Protein AF-A0AAV4HTJ5-F1 (afdb_monomer_lite)

Structure (mmCIF, N/CA/C/O backbone):
data_AF-A0AAV4HTJ5-F1
#
_entry.id   AF-A0AAV4HTJ5-F1
#
loop_
_atom_site.group_PDB
_atom_site.id
_atom_site.type_symbol
_atom_site.label_atom_id
_atom_site.label_alt_id
_atom_site.label_comp_id
_atom_site.label_asym_id
_atom_site.label_entity_id
_atom_site.label_seq_id
_atom_site.pdbx_PDB_ins_code
_atom_site.Cartn_x
_atom_site.Cartn_y
_atom_site.Cartn_z
_atom_site.occupancy
_atom_site.B_iso_or_equiv
_atom_site.auth_seq_id
_atom_site.auth_comp_id
_atom_site.auth_asym_id
_atom_site.auth_atom_id
_atom_site.pdbx_PDB_model_num
ATOM 1 N N . MET A 1 1 ? -18.837 -0.764 0.340 1.00 52.59 1 MET A N 1
ATOM 2 C CA . MET A 1 1 ? -19.071 -0.872 1.799 1.00 52.59 1 MET A CA 1
ATOM 3 C C . MET A 1 1 ? -20.358 -1.660 1.993 1.00 52.59 1 MET A C 1
ATOM 5 O O . MET A 1 1 ? -21.307 -1.367 1.280 1.00 52.59 1 MET A O 1
ATOM 9 N N . ARG A 1 2 ? -20.395 -2.693 2.847 1.00 49.50 2 ARG A N 1
ATOM 10 C CA . ARG A 1 2 ? -21.629 -3.470 3.071 1.00 49.50 2 ARG A CA 1
ATOM 11 C C . ARG A 1 2 ? -22.556 -2.646 3.967 1.00 49.50 2 ARG A C 1
ATOM 13 O O . ARG A 1 2 ? -22.269 -2.495 5.151 1.00 49.50 2 ARG A O 1
ATOM 20 N N . THR A 1 3 ? -23.621 -2.084 3.409 1.00 51.03 3 THR A N 1
ATOM 21 C CA . THR A 1 3 ? -24.710 -1.465 4.172 1.00 51.03 3 THR A CA 1
ATOM 22 C C . THR A 1 3 ? -25.507 -2.576 4.845 1.00 51.03 3 THR A C 1
ATOM 24 O O . THR A 1 3 ? -26.354 -3.210 4.225 1.00 51.03 3 THR A O 1
ATOM 27 N N . VAL A 1 4 ? -25.176 -2.881 6.100 1.00 57.97 4 VAL A N 1
ATOM 28 C CA . VAL A 1 4 ? -25.973 -3.788 6.934 1.00 57.97 4 VAL A CA 1
ATOM 29 C C . VAL A 1 4 ? -26.991 -2.925 7.673 1.00 57.97 4 VAL A C 1
ATOM 31 O O . VAL A 1 4 ? -26.609 -1.941 8.302 1.00 57.97 4 VAL A O 1
ATOM 34 N N . GLY A 1 5 ? -28.275 -3.253 7.526 1.00 52.81 5 GLY A N 1
ATOM 35 C CA . GLY A 1 5 ? -29.404 -2.425 7.947 1.00 52.81 5 GLY A CA 1
ATOM 36 C C . GLY A 1 5 ? -29.292 -1.869 9.373 1.00 52.81 5 GLY A C 1
ATOM 37 O O . GLY A 1 5 ? -29.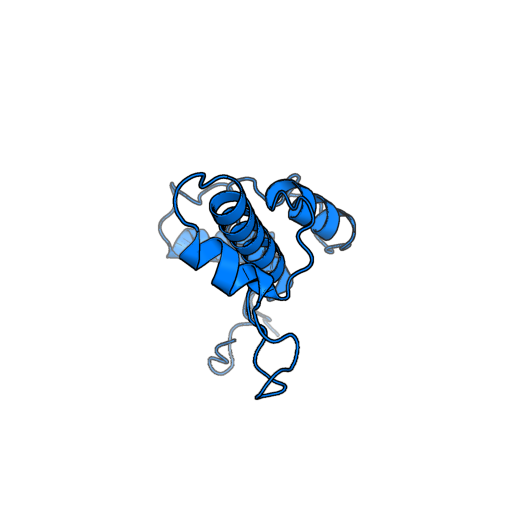260 -2.607 10.353 1.00 52.81 5 GLY A O 1
ATOM 38 N N . GLY A 1 6 ? -29.259 -0.542 9.474 1.00 56.69 6 GLY A N 1
ATOM 39 C CA . GLY A 1 6 ? -29.948 0.194 10.536 1.00 56.69 6 GLY A CA 1
ATOM 40 C C . GLY A 1 6 ? -29.179 0.592 11.798 1.00 56.69 6 GLY A C 1
ATOM 41 O O . GLY A 1 6 ? -29.343 1.726 12.225 1.00 56.69 6 GLY A O 1
ATOM 42 N N . CYS A 1 7 ? -28.347 -0.255 12.416 1.00 57.19 7 CYS A N 1
ATOM 43 C CA . CYS A 1 7 ? -27.932 0.017 13.816 1.00 57.19 7 CYS A CA 1
ATOM 44 C C . CYS A 1 7 ? -26.462 0.393 14.061 1.00 57.19 7 CYS A C 1
ATOM 46 O O . CYS A 1 7 ? -26.107 0.744 15.187 1.00 57.19 7 CYS A O 1
ATOM 48 N N . LEU A 1 8 ? -25.573 0.295 13.070 1.00 61.31 8 LEU A N 1
ATOM 49 C CA . LEU A 1 8 ? -24.139 0.527 13.279 1.00 61.31 8 LEU A CA 1
ATOM 50 C C . LEU A 1 8 ? -23.539 1.345 12.137 1.00 61.31 8 LEU A C 1
ATOM 52 O O . LEU A 1 8 ? -23.465 0.865 11.008 1.00 61.31 8 LEU A O 1
ATOM 56 N N . LYS A 1 9 ? -23.012 2.538 12.450 1.00 66.19 9 LYS A N 1
ATOM 57 C CA . LYS A 1 9 ? -22.080 3.229 11.552 1.00 66.19 9 LYS A CA 1
ATOM 58 C C . LYS A 1 9 ? -20.843 2.341 11.391 1.00 66.19 9 LYS A C 1
ATOM 60 O O . LYS A 1 9 ? -20.237 1.907 12.376 1.00 66.19 9 LYS A O 1
ATOM 65 N N . SER A 1 10 ? -20.521 1.986 10.154 1.00 71.94 10 SER A N 1
ATOM 66 C CA . SER A 1 10 ? -19.281 1.286 9.828 1.00 71.94 10 SER A CA 1
ATOM 67 C C . SER A 1 10 ? -18.091 2.226 9.990 1.00 71.94 10 SER A C 1
ATOM 69 O O . SER A 1 10 ? -18.233 3.439 9.844 1.00 71.94 10 SER A O 1
ATOM 71 N N . THR A 1 11 ? -16.909 1.663 10.232 1.00 73.06 11 THR A N 1
ATOM 72 C CA . THR A 1 11 ? -15.652 2.413 10.188 1.00 73.06 11 THR A CA 1
ATOM 73 C C . THR A 1 11 ? -15.518 3.100 8.825 1.00 73.06 11 THR A C 1
ATOM 75 O O . THR A 1 11 ? -15.683 2.425 7.802 1.00 73.06 11 THR A O 1
ATOM 78 N N . PRO A 1 12 ? -15.251 4.416 8.770 1.00 78.62 12 PRO A N 1
ATOM 79 C CA . PRO A 1 12 ? -15.050 5.098 7.503 1.00 78.62 12 PRO A CA 1
ATOM 80 C C . PRO A 1 12 ? -13.877 4.510 6.735 1.00 78.62 12 PRO A C 1
ATOM 82 O O . PRO A 1 12 ? -12.895 4.049 7.317 1.00 78.62 12 PRO A O 1
ATOM 85 N N . ILE A 1 13 ? -13.958 4.601 5.409 1.00 79.88 13 ILE A N 1
ATOM 86 C CA . ILE A 1 13 ? -12.931 4.077 4.503 1.00 79.88 13 ILE A CA 1
ATOM 87 C C . ILE A 1 13 ? -11.557 4.691 4.800 1.00 79.88 13 ILE A C 1
ATOM 89 O O . ILE A 1 13 ? -10.550 4.001 4.701 1.00 79.88 13 ILE A O 1
ATOM 93 N N . GLN A 1 14 ? -11.525 5.955 5.227 1.00 80.94 14 GLN A N 1
ATOM 94 C CA . GLN A 1 14 ? -10.303 6.683 5.576 1.00 80.94 14 GLN A CA 1
ATOM 95 C C . GLN A 1 14 ? -9.530 6.049 6.746 1.00 80.94 14 GLN A C 1
ATOM 97 O O . GLN A 1 14 ? -8.306 6.088 6.750 1.00 80.94 14 GLN A O 1
ATOM 102 N N . TRP A 1 15 ? -10.226 5.420 7.699 1.00 82.19 15 TRP A N 1
ATOM 103 C CA . TRP A 1 15 ? -9.611 4.781 8.868 1.00 82.19 15 TRP A CA 1
ATOM 104 C C . TRP A 1 15 ? -9.155 3.345 8.611 1.00 82.19 15 TRP A C 1
ATOM 106 O O . TRP A 1 15 ? -8.349 2.822 9.376 1.00 82.19 15 TRP A O 1
ATOM 116 N N . LEU A 1 16 ? -9.660 2.690 7.558 1.00 84.94 16 LEU A N 1
ATOM 117 C CA . LEU A 1 16 ? -9.336 1.288 7.284 1.00 84.94 16 LEU A CA 1
ATOM 118 C C . LEU A 1 16 ? -7.825 1.052 7.159 1.00 84.94 16 LEU A C 1
ATOM 120 O O . LEU A 1 16 ? -7.345 0.197 7.899 1.00 84.94 16 LEU A O 1
ATOM 124 N N . PRO A 1 17 ? -7.068 1.803 6.329 1.00 88.44 17 PRO A N 1
ATOM 125 C CA . PRO A 1 17 ? -5.628 1.595 6.170 1.00 88.44 17 PRO A CA 1
ATOM 126 C C . PRO A 1 17 ? -4.883 1.624 7.510 1.00 88.44 17 PRO A C 1
ATOM 128 O O . PRO A 1 17 ? -4.127 0.706 7.812 1.00 88.44 17 PRO A O 1
ATOM 131 N N . ILE A 1 18 ? -5.214 2.601 8.360 1.00 86.56 18 ILE A N 1
ATOM 132 C CA . ILE A 1 18 ? -4.614 2.813 9.683 1.00 86.56 18 ILE A CA 1
ATOM 133 C C . ILE A 1 18 ? -4.933 1.649 10.625 1.00 86.56 18 ILE A C 1
ATOM 135 O O . ILE A 1 18 ? -4.041 1.084 11.248 1.00 86.56 18 ILE A O 1
ATOM 139 N N . VAL A 1 19 ? -6.206 1.247 10.702 1.00 84.94 19 VAL A N 1
ATOM 140 C CA . VAL A 1 19 ? -6.648 0.173 11.606 1.00 84.94 19 VAL A CA 1
ATOM 141 C C . VAL A 1 19 ? -6.062 -1.186 11.220 1.00 84.94 19 VAL A C 1
ATOM 143 O O . VAL A 1 19 ? -5.820 -2.037 12.075 1.00 84.94 19 VAL A O 1
ATOM 146 N N . SER A 1 20 ? -5.853 -1.402 9.924 1.00 85.81 20 SER A N 1
ATOM 147 C CA . SER A 1 20 ? -5.221 -2.615 9.403 1.00 85.81 20 SER A CA 1
ATOM 148 C C . SER A 1 20 ? -3.700 -2.522 9.267 1.00 85.81 20 SER A C 1
ATOM 150 O O . SER A 1 20 ? -3.103 -3.490 8.804 1.00 85.81 20 SER A O 1
ATOM 152 N N . SER A 1 21 ? -3.088 -1.394 9.643 1.00 88.12 21 SER A N 1
ATOM 153 C CA . SER A 1 21 ? -1.645 -1.140 9.522 1.00 88.12 21 SER A CA 1
ATOM 154 C C . SER A 1 21 ? -1.096 -1.416 8.111 1.00 88.12 21 SER A C 1
ATOM 156 O O . SER A 1 21 ? 0.017 -1.910 7.948 1.00 88.12 21 SER A O 1
ATOM 158 N N . ILE A 1 22 ? -1.886 -1.120 7.073 1.00 88.94 22 ILE A N 1
ATOM 159 C CA . ILE A 1 22 ? -1.506 -1.294 5.664 1.00 88.94 22 ILE A CA 1
ATOM 160 C C . ILE A 1 22 ? -1.764 -0.014 4.879 1.00 88.94 22 ILE A C 1
ATOM 162 O O . ILE A 1 22 ? -2.727 0.703 5.139 1.00 88.94 22 ILE A O 1
ATOM 166 N N . ALA A 1 23 ? -0.944 0.242 3.862 1.00 90.56 23 ALA A N 1
ATOM 167 C CA . ALA A 1 23 ? -1.160 1.364 2.960 1.00 90.56 23 ALA A CA 1
ATOM 168 C C . ALA A 1 23 ? -2.471 1.211 2.145 1.00 90.56 23 ALA A C 1
ATOM 170 O O . ALA A 1 23 ? -2.913 0.086 1.864 1.00 90.56 23 ALA A O 1
ATOM 171 N N . PRO A 1 24 ? -3.101 2.326 1.729 1.00 90.56 24 PRO A N 1
ATOM 172 C CA . PRO A 1 24 ? -4.254 2.334 0.844 1.00 90.56 24 PRO A CA 1
ATOM 173 C C . PRO A 1 24 ? -4.050 1.549 -0.463 1.00 90.56 24 PRO A C 1
ATOM 175 O O . PRO A 1 24 ? -2.928 1.418 -0.958 1.00 90.56 24 PRO A O 1
ATOM 178 N N . PRO A 1 25 ? -5.143 1.080 -1.096 1.00 89.56 25 PRO A N 1
ATOM 179 C CA . PRO A 1 25 ? -5.054 0.255 -2.298 1.00 89.56 25 PRO A CA 1
ATOM 180 C C . PRO A 1 25 ? -4.385 0.914 -3.506 1.00 89.56 25 PRO A C 1
ATOM 182 O O . PRO A 1 25 ? -3.910 0.194 -4.378 1.00 89.56 25 PRO A O 1
ATOM 185 N N . HIS A 1 26 ? -4.417 2.242 -3.653 1.00 87.69 26 HIS A N 1
ATOM 186 C CA . HIS A 1 26 ? -3.756 2.906 -4.784 1.00 87.69 26 HIS A CA 1
ATOM 187 C C . HIS A 1 26 ? -2.237 2.950 -4.599 1.00 87.69 26 HIS A C 1
ATOM 189 O O . HIS A 1 26 ? -1.539 2.595 -5.539 1.00 87.69 26 HIS A O 1
ATOM 195 N N . ILE A 1 27 ? -1.755 3.244 -3.387 1.00 90.50 27 ILE A N 1
ATOM 196 C CA . ILE A 1 27 ? -0.325 3.225 -3.035 1.00 90.50 27 ILE A CA 1
ATOM 197 C C . ILE A 1 27 ? 0.251 1.820 -3.226 1.00 90.50 27 ILE A C 1
ATOM 199 O O . ILE A 1 27 ? 1.204 1.621 -3.970 1.00 90.50 27 ILE A O 1
ATOM 203 N N . ARG A 1 28 ? -0.405 0.804 -2.647 1.00 90.56 28 ARG A N 1
ATOM 204 C CA . ARG A 1 28 ? 0.034 -0.598 -2.768 1.00 90.56 28 ARG A CA 1
ATOM 205 C C . ARG A 1 28 ? 0.071 -1.100 -4.209 1.00 90.56 28 ARG A C 1
ATOM 207 O O . ARG A 1 28 ? 0.903 -1.931 -4.551 1.00 90.56 28 ARG A O 1
ATOM 214 N N . ARG A 1 29 ? -0.874 -0.653 -5.043 1.00 89.25 29 ARG A N 1
ATOM 215 C CA . ARG A 1 29 ? -0.896 -1.013 -6.467 1.00 89.25 29 ARG A CA 1
ATOM 216 C C . ARG A 1 29 ? 0.211 -0.307 -7.243 1.00 89.25 29 ARG A C 1
ATOM 218 O O . ARG A 1 29 ? 0.737 -0.921 -8.165 1.00 89.25 29 ARG A O 1
ATOM 225 N N . GLY A 1 30 ? 0.550 0.930 -6.879 1.00 89.25 30 GLY A N 1
ATOM 226 C CA . GLY A 1 30 ? 1.700 1.648 -7.429 1.00 89.25 30 GLY A CA 1
ATOM 227 C C . GLY A 1 30 ? 3.001 0.901 -7.149 1.00 89.25 30 GLY A C 1
ATOM 228 O O . GLY A 1 30 ? 3.673 0.498 -8.091 1.00 89.25 30 GLY A O 1
ATOM 229 N N . ASP A 1 31 ? 3.255 0.604 -5.875 1.00 90.38 31 ASP A N 1
ATOM 230 C CA . ASP A 1 31 ? 4.439 -0.121 -5.394 1.00 90.38 31 ASP A CA 1
ATOM 231 C C . ASP A 1 31 ? 4.619 -1.487 -6.069 1.00 90.38 31 ASP A C 1
ATOM 233 O O . ASP A 1 31 ? 5.622 -1.742 -6.730 1.00 90.38 31 ASP A O 1
ATOM 237 N N . ALA A 1 32 ? 3.577 -2.324 -6.063 1.00 89.75 32 ALA A N 1
ATOM 238 C CA . ALA A 1 32 ? 3.624 -3.615 -6.750 1.00 89.75 32 ALA A CA 1
ATOM 239 C C . ALA A 1 32 ? 3.850 -3.483 -8.270 1.00 89.75 32 ALA A C 1
ATOM 241 O O . ALA A 1 32 ? 4.498 -4.333 -8.878 1.0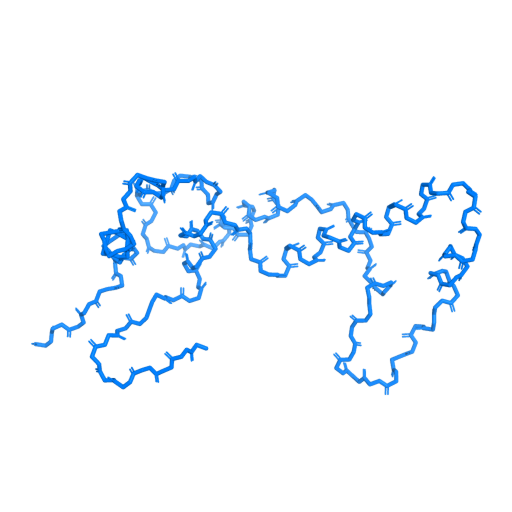0 89.75 32 ALA A O 1
ATOM 242 N N . THR A 1 33 ? 3.315 -2.432 -8.903 1.00 88.75 33 THR A N 1
ATOM 243 C CA . THR A 1 33 ? 3.555 -2.178 -10.333 1.00 88.75 33 THR A CA 1
ATOM 244 C C . THR A 1 33 ? 5.011 -1.793 -10.575 1.00 88.75 33 THR A C 1
ATOM 246 O O . THR A 1 33 ? 5.622 -2.309 -11.508 1.00 88.75 33 THR A O 1
ATOM 249 N N . HIS A 1 34 ? 5.580 -0.945 -9.718 1.00 88.12 34 HIS A N 1
ATOM 250 C CA . HIS A 1 34 ? 6.987 -0.562 -9.775 1.00 88.12 34 HIS A CA 1
ATOM 251 C C . HIS A 1 34 ? 7.913 -1.769 -9.605 1.00 88.12 34 HIS A C 1
ATOM 253 O O . HIS A 1 34 ? 8.807 -1.953 -10.428 1.00 88.12 34 HIS A O 1
ATOM 259 N N . GLU A 1 35 ? 7.669 -2.635 -8.617 1.00 88.50 35 GLU A N 1
ATOM 260 C CA . GLU A 1 35 ? 8.456 -3.861 -8.423 1.00 88.50 35 GLU A CA 1
ATOM 261 C C . GLU A 1 35 ? 8.425 -4.779 -9.653 1.00 88.50 35 GLU A C 1
ATOM 263 O O . GLU A 1 35 ? 9.448 -5.358 -10.023 1.00 88.50 35 GLU A O 1
ATOM 268 N N . ILE A 1 36 ? 7.261 -4.911 -10.300 1.00 87.56 36 ILE A N 1
ATOM 269 C CA . ILE A 1 36 ? 7.112 -5.706 -11.524 1.00 87.56 36 ILE A CA 1
ATOM 270 C C . ILE A 1 36 ? 7.902 -5.076 -12.675 1.00 87.56 36 ILE A C 1
ATOM 272 O O . ILE A 1 36 ? 8.664 -5.785 -13.329 1.00 87.56 36 ILE A O 1
ATOM 276 N N . CYS A 1 37 ? 7.749 -3.770 -12.918 1.00 85.81 37 CYS A N 1
ATOM 277 C CA . CYS A 1 37 ? 8.474 -3.065 -13.981 1.00 85.81 37 CYS A CA 1
ATOM 278 C C . CYS A 1 37 ? 9.989 -3.151 -13.772 1.00 85.81 37 CYS A C 1
ATOM 280 O O . CYS A 1 37 ? 10.706 -3.562 -14.681 1.00 85.81 37 CYS A O 1
ATOM 282 N N . LYS A 1 38 ? 10.461 -2.877 -12.552 1.00 86.44 38 LYS A N 1
ATOM 283 C CA . LYS A 1 38 ? 11.876 -2.983 -12.186 1.00 86.44 38 LYS A CA 1
ATOM 284 C C . LYS A 1 38 ? 12.412 -4.396 -12.412 1.00 86.44 38 LYS A C 1
ATOM 286 O O . LYS A 1 38 ? 13.457 -4.575 -13.023 1.00 86.44 38 LYS A O 1
ATOM 291 N N . ARG A 1 39 ? 11.664 -5.422 -11.995 1.00 87.56 39 ARG A N 1
ATOM 292 C CA . ARG A 1 39 ? 12.049 -6.822 -12.221 1.00 87.56 39 ARG A CA 1
ATOM 293 C C . ARG A 1 39 ? 12.156 -7.157 -13.710 1.00 87.56 39 ARG A C 1
ATOM 295 O O . ARG A 1 39 ? 13.048 -7.909 -14.086 1.00 87.56 39 ARG A O 1
ATOM 302 N N . ILE A 1 40 ? 11.263 -6.626 -14.548 1.00 85.69 40 ILE A N 1
ATOM 303 C CA . ILE A 1 40 ? 11.333 -6.805 -16.005 1.00 85.69 40 ILE A CA 1
ATOM 304 C C . ILE A 1 40 ? 12.585 -6.122 -16.569 1.00 85.69 40 ILE A C 1
ATOM 306 O O . ILE A 1 40 ? 13.256 -6.713 -17.410 1.00 85.69 40 ILE A O 1
ATOM 310 N N . GLU A 1 41 ? 12.924 -4.919 -16.104 1.00 82.31 41 GLU A N 1
ATOM 311 C CA . GLU A 1 41 ? 14.126 -4.180 -16.521 1.00 82.31 41 GLU A CA 1
ATOM 312 C C . GLU A 1 41 ? 15.424 -4.900 -16.113 1.00 82.31 41 GLU A C 1
ATOM 314 O O . GLU A 1 41 ? 16.323 -5.067 -16.947 1.00 82.31 41 GLU A O 1
ATOM 319 N N . ASP A 1 42 ? 15.481 -5.415 -14.883 1.00 85.31 42 ASP A N 1
ATOM 320 C CA . ASP A 1 42 ? 16.643 -6.108 -14.310 1.00 85.31 42 ASP A CA 1
ATOM 321 C C . ASP A 1 42 ? 16.897 -7.496 -14.939 1.00 85.31 42 ASP A C 1
ATOM 323 O O . ASP A 1 42 ? 18.013 -8.014 -14.893 1.00 85.31 42 ASP A O 1
ATOM 327 N N . MET A 1 43 ? 15.888 -8.127 -15.554 1.00 84.25 43 MET A N 1
ATOM 328 C CA . MET A 1 43 ? 16.039 -9.444 -16.188 1.00 84.25 43 MET A CA 1
ATOM 329 C C . MET A 1 43 ? 16.907 -9.368 -17.455 1.00 84.25 43 MET A C 1
ATOM 331 O O . MET A 1 43 ? 16.432 -8.958 -18.513 1.00 84.25 43 MET A O 1
ATOM 335 N N . ALA A 1 44 ? 18.167 -9.802 -17.383 1.00 68.81 44 ALA A N 1
ATOM 336 C CA . ALA A 1 44 ? 19.078 -9.835 -18.534 1.00 68.81 44 ALA A CA 1
ATOM 337 C C . ALA A 1 44 ? 18.570 -10.739 -19.682 1.00 68.81 44 ALA A C 1
ATOM 339 O O . ALA A 1 44 ? 18.628 -10.332 -20.840 1.00 68.81 44 ALA A O 1
ATOM 340 N N . ASP A 1 45 ? 17.976 -11.894 -19.355 1.00 72.56 45 ASP A N 1
ATOM 341 C CA . ASP A 1 45 ? 17.704 -12.965 -20.332 1.00 72.56 45 ASP A CA 1
ATOM 342 C C . ASP A 1 45 ? 16.259 -13.011 -20.874 1.00 72.56 45 ASP A C 1
ATOM 344 O O . ASP A 1 45 ? 15.971 -13.725 -21.832 1.00 72.56 45 ASP A O 1
ATOM 348 N N . ASN A 1 46 ? 15.320 -12.235 -20.314 1.00 70.12 46 ASN A N 1
ATOM 349 C CA . ASN A 1 46 ? 13.908 -12.264 -20.730 1.00 70.12 46 ASN A CA 1
ATOM 350 C C . ASN A 1 46 ? 13.570 -11.166 -21.748 1.00 70.12 46 ASN A C 1
ATOM 352 O O . ASN A 1 46 ? 12.760 -10.272 -21.481 1.00 70.12 46 ASN A O 1
ATOM 356 N N . ILE A 1 47 ? 14.156 -11.273 -22.946 1.00 72.88 47 ILE A N 1
ATOM 357 C CA . ILE A 1 47 ? 13.922 -10.346 -24.069 1.00 72.88 47 ILE A CA 1
ATOM 358 C C . ILE A 1 47 ? 12.425 -10.223 -24.378 1.00 72.88 47 ILE A C 1
ATOM 360 O O . ILE A 1 47 ? 11.933 -9.116 -24.554 1.00 72.88 47 ILE A O 1
ATOM 364 N N . HIS A 1 48 ? 11.671 -11.326 -24.357 1.00 80.00 48 HIS A N 1
ATOM 365 C CA . HIS A 1 48 ? 10.242 -11.311 -24.691 1.00 80.00 48 HIS A CA 1
ATOM 366 C C . HIS A 1 48 ? 9.397 -10.464 -23.733 1.00 80.00 48 HIS A C 1
ATOM 368 O O . HIS A 1 48 ? 8.524 -9.726 -24.179 1.00 80.00 48 HIS A O 1
ATOM 374 N N . LEU A 1 49 ? 9.647 -10.535 -22.421 1.00 80.75 49 LEU A N 1
ATOM 375 C CA . LEU A 1 49 ? 8.902 -9.732 -21.444 1.00 80.75 49 LEU A CA 1
ATOM 376 C C . LEU A 1 49 ? 9.265 -8.251 -21.551 1.00 80.75 49 LEU A C 1
ATOM 378 O O . LEU A 1 49 ? 8.374 -7.405 -21.474 1.00 80.75 49 LEU A O 1
ATOM 382 N N . LYS A 1 50 ? 10.548 -7.948 -21.782 1.00 80.81 50 LYS A N 1
ATOM 383 C CA . LYS A 1 50 ? 11.014 -6.585 -22.059 1.00 80.81 50 LYS A CA 1
ATOM 384 C C . LYS A 1 50 ? 10.362 -6.032 -23.318 1.00 80.81 50 LYS A C 1
ATOM 386 O O . LYS A 1 50 ? 9.777 -4.959 -23.257 1.00 80.81 50 LYS A O 1
ATOM 391 N N . GLN A 1 51 ? 10.383 -6.802 -24.402 1.00 81.94 51 GLN A N 1
ATOM 392 C CA . GLN A 1 51 ? 9.798 -6.441 -25.687 1.00 81.94 51 GLN A CA 1
ATOM 393 C C . GLN A 1 51 ? 8.294 -6.176 -25.564 1.00 81.94 51 GLN A C 1
ATOM 395 O O . GLN A 1 51 ? 7.829 -5.118 -25.971 1.00 81.94 51 GLN A O 1
ATOM 400 N N . ILE A 1 52 ? 7.541 -7.079 -24.924 1.00 81.94 52 ILE A N 1
ATOM 401 C CA . ILE A 1 52 ? 6.106 -6.888 -24.665 1.00 81.94 52 ILE A CA 1
ATOM 402 C C . ILE A 1 52 ? 5.861 -5.634 -23.822 1.00 81.94 52 ILE A C 1
ATOM 404 O O . ILE A 1 52 ? 4.888 -4.930 -24.067 1.00 81.94 52 ILE A O 1
ATOM 408 N N . HIS A 1 53 ? 6.712 -5.350 -22.834 1.00 79.31 53 HIS A N 1
ATOM 409 C CA . HIS A 1 53 ? 6.582 -4.164 -21.991 1.00 79.31 53 HIS A CA 1
ATOM 410 C C . HIS A 1 53 ? 6.864 -2.867 -22.768 1.00 79.31 53 HIS A C 1
ATOM 412 O O . HIS A 1 53 ? 6.108 -1.908 -22.632 1.00 79.31 53 HIS A O 1
ATOM 418 N N . THR A 1 54 ? 7.904 -2.837 -23.608 1.00 80.06 54 THR A N 1
ATOM 419 C CA . THR A 1 54 ? 8.277 -1.660 -24.414 1.00 80.06 54 THR A CA 1
ATOM 420 C C . THR A 1 54 ? 7.363 -1.420 -25.611 1.00 80.06 54 THR A C 1
ATOM 422 O O . THR A 1 54 ? 7.063 -0.274 -25.930 1.00 80.06 54 THR A O 1
ATOM 425 N N . GLU A 1 55 ? 6.914 -2.484 -26.275 1.00 83.44 55 GLU A N 1
ATOM 426 C CA . GLU A 1 55 ? 6.068 -2.426 -27.477 1.00 83.44 55 GLU A CA 1
ATOM 427 C C . GLU A 1 55 ? 4.572 -2.453 -27.138 1.00 83.44 55 GLU A C 1
ATOM 429 O O . GLU A 1 55 ? 3.721 -2.485 -28.031 1.00 83.44 55 GLU A O 1
ATOM 434 N N . ALA A 1 56 ? 4.225 -2.450 -25.846 1.00 80.12 56 ALA A N 1
ATOM 435 C CA . ALA A 1 56 ? 2.842 -2.477 -25.416 1.00 80.12 56 ALA A CA 1
ATOM 436 C C . ALA A 1 56 ? 2.070 -1.288 -26.019 1.00 80.12 56 ALA A C 1
ATOM 438 O O . ALA A 1 56 ? 2.500 -0.135 -25.905 1.00 80.12 56 ALA A O 1
ATOM 439 N N . PRO A 1 57 ? 0.890 -1.523 -26.618 1.00 78.88 57 PRO A N 1
ATOM 440 C CA . PRO A 1 57 ? 0.110 -0.445 -27.196 1.00 78.88 57 PRO A CA 1
ATOM 441 C C . PRO A 1 57 ? -0.311 0.544 -26.106 1.00 78.88 57 PRO A C 1
ATOM 443 O O . PRO A 1 57 ? -0.969 0.188 -25.122 1.00 78.88 57 PRO A O 1
ATOM 446 N N . THR A 1 58 ? 0.027 1.817 -26.317 1.00 74.38 58 THR A N 1
ATOM 447 C CA . THR A 1 58 ? -0.389 2.926 -25.444 1.00 74.38 58 THR A CA 1
ATOM 448 C C . THR A 1 58 ? -1.899 3.170 -25.538 1.00 74.38 58 THR A C 1
ATOM 450 O O . THR A 1 58 ? -2.528 3.696 -24.613 1.00 74.38 58 THR A O 1
ATOM 453 N N . THR A 1 59 ? -2.511 2.766 -26.655 1.00 79.12 59 THR A N 1
ATOM 454 C CA . THR A 1 59 ? -3.945 2.892 -26.895 1.00 79.12 59 THR A CA 1
ATOM 455 C C . THR A 1 59 ? -4.726 1.876 -26.067 1.00 79.12 59 THR A C 1
ATOM 457 O O . THR A 1 59 ? -4.476 0.671 -26.052 1.00 79.12 59 THR A O 1
ATOM 460 N N . ARG A 1 60 ? -5.729 2.373 -25.343 1.00 78.69 60 ARG A N 1
ATOM 461 C CA . ARG A 1 60 ? -6.598 1.529 -24.525 1.00 78.69 60 ARG A CA 1
ATOM 462 C C . ARG A 1 60 ? -7.766 1.051 -25.372 1.00 78.69 60 ARG A C 1
ATOM 464 O O . ARG A 1 60 ? -8.579 1.864 -25.796 1.00 78.69 60 ARG A O 1
ATOM 471 N N . ARG A 1 61 ? -7.926 -0.269 -25.521 1.00 81.62 61 ARG A N 1
ATOM 472 C CA . ARG A 1 61 ? -9.144 -0.851 -26.120 1.00 81.62 61 ARG A CA 1
ATOM 473 C C . ARG A 1 61 ? -10.411 -0.440 -25.357 1.00 81.62 61 ARG A C 1
ATOM 475 O O . ARG A 1 61 ? -11.453 -0.232 -25.961 1.00 81.62 61 ARG A O 1
ATOM 482 N N . LEU A 1 62 ? -10.331 -0.361 -24.025 1.00 86.81 62 LEU A N 1
ATOM 483 C CA . LEU A 1 62 ? -11.436 0.035 -23.147 1.00 86.81 62 LEU A CA 1
ATOM 484 C C . LEU A 1 62 ? -10.979 1.137 -22.195 1.00 86.81 62 LEU A C 1
ATOM 486 O O . LEU A 1 62 ? -9.940 1.000 -21.550 1.00 86.81 62 LEU A O 1
ATOM 490 N N . ARG A 1 63 ? -11.802 2.177 -22.027 1.00 83.31 63 ARG A N 1
ATOM 491 C CA . ARG A 1 63 ? -11.517 3.313 -21.131 1.00 83.31 63 ARG A CA 1
ATOM 492 C C . ARG A 1 63 ? -11.254 2.885 -19.682 1.00 83.31 63 ARG A C 1
ATOM 494 O O . ARG A 1 63 ? -10.436 3.500 -19.007 1.00 83.31 63 ARG A O 1
ATOM 501 N N . SER A 1 64 ? -11.920 1.823 -19.224 1.00 84.19 64 SER A N 1
ATOM 502 C CA . SER A 1 64 ? -11.788 1.280 -17.867 1.00 84.19 64 SER A CA 1
ATOM 503 C C . SER A 1 64 ? -10.502 0.482 -17.632 1.00 84.19 64 SER A C 1
ATOM 505 O O . SER A 1 64 ? -10.137 0.258 -16.478 1.00 84.19 64 SER A O 1
ATOM 507 N N . ARG A 1 65 ? -9.810 0.031 -18.688 1.00 82.44 65 ARG A N 1
ATOM 508 C CA . ARG A 1 65 ? -8.589 -0.769 -18.542 1.00 82.44 65 ARG A CA 1
ATOM 509 C C . ARG A 1 65 ? -7.381 0.137 -18.313 1.00 82.44 65 ARG A C 1
ATOM 511 O O . ARG A 1 65 ? -7.003 0.914 -19.184 1.00 82.44 65 ARG A O 1
ATOM 518 N N . ASN A 1 66 ? -6.759 -0.028 -17.149 1.00 79.38 66 ASN A N 1
ATOM 519 C CA . ASN A 1 66 ? -5.485 0.581 -16.773 1.00 79.38 66 ASN A CA 1
ATOM 520 C C . ASN A 1 66 ? -4.429 -0.529 -16.670 1.00 79.38 66 ASN A C 1
ATOM 522 O O . ASN A 1 66 ? -4.272 -1.102 -15.591 1.00 79.38 66 ASN A O 1
ATOM 526 N N . PRO A 1 67 ? -3.775 -0.910 -17.780 1.00 82.50 67 PRO A N 1
ATOM 527 C CA . PRO A 1 67 ? -2.714 -1.906 -17.726 1.00 82.50 67 PRO A CA 1
ATOM 528 C C . PRO A 1 67 ? -1.498 -1.367 -16.962 1.00 82.50 67 PRO A C 1
ATOM 530 O O . PRO A 1 67 ? -1.237 -0.165 -16.973 1.00 82.50 67 PRO A O 1
ATOM 533 N N . PHE A 1 68 ? -0.759 -2.266 -16.310 1.00 80.88 68 PHE A N 1
ATOM 534 C CA . PHE A 1 68 ? 0.346 -1.909 -15.415 1.00 80.88 68 PHE A CA 1
ATOM 535 C C . PHE A 1 68 ? 1.516 -1.233 -16.152 1.00 80.88 68 PHE A C 1
ATOM 537 O O . PHE A 1 68 ? 2.078 -0.278 -15.635 1.00 80.88 68 PHE A O 1
ATOM 544 N N . TYR A 1 69 ? 1.800 -1.634 -17.396 1.00 78.31 69 TYR A N 1
ATOM 545 C CA . TYR A 1 69 ? 2.867 -1.066 -18.236 1.00 78.31 69 TYR A CA 1
ATOM 546 C C . TYR A 1 69 ? 2.632 0.399 -18.654 1.00 78.31 69 TYR A C 1
ATOM 548 O O . TYR A 1 69 ? 3.540 1.058 -19.143 1.00 78.31 69 TYR A O 1
ATOM 556 N N . ASN A 1 70 ? 1.422 0.941 -18.459 1.00 76.31 70 ASN A N 1
ATOM 557 C CA . ASN A 1 70 ? 1.142 2.365 -18.686 1.00 76.31 70 ASN A CA 1
ATOM 558 C C . ASN A 1 70 ? 1.476 3.242 -17.467 1.00 76.31 70 ASN A C 1
ATOM 560 O O . ASN A 1 70 ? 1.348 4.468 -17.543 1.00 76.31 70 ASN A O 1
ATOM 564 N N . ALA A 1 71 ? 1.813 2.647 -16.320 1.00 71.31 71 ALA A N 1
ATOM 565 C CA . ALA A 1 71 ? 2.211 3.412 -15.152 1.00 71.31 71 ALA A CA 1
ATOM 566 C C . ALA A 1 71 ? 3.579 4.049 -15.420 1.00 71.31 71 ALA A C 1
ATOM 568 O O . ALA A 1 71 ? 4.541 3.362 -15.748 1.00 71.31 71 ALA A O 1
ATOM 569 N N . LYS A 1 72 ? 3.676 5.375 -15.272 1.00 66.88 72 LYS A N 1
ATOM 570 C CA . LYS A 1 72 ? 4.981 6.037 -15.235 1.00 66.88 72 LYS A CA 1
ATOM 571 C C . LYS A 1 72 ? 5.680 5.549 -13.973 1.00 66.88 72 LYS A C 1
ATOM 573 O O . LYS A 1 72 ? 5.234 5.878 -12.876 1.00 66.88 72 LYS A O 1
ATOM 578 N N . VAL A 1 73 ? 6.709 4.728 -14.146 1.00 60.59 73 VAL A N 1
ATOM 579 C CA . VAL A 1 73 ? 7.492 4.146 -13.058 1.00 60.59 73 VAL A CA 1
ATOM 580 C C . VAL A 1 73 ? 8.166 5.295 -12.309 1.00 60.59 73 VAL A C 1
ATOM 582 O O . VAL A 1 73 ? 9.164 5.849 -12.756 1.00 60.59 73 VAL A O 1
ATOM 585 N N . GLN A 1 74 ? 7.574 5.712 -11.195 1.00 65.25 74 GLN A N 1
ATOM 586 C CA . GLN A 1 74 ? 8.256 6.532 -10.201 1.00 65.25 74 GLN A CA 1
ATOM 587 C C . GLN A 1 74 ? 8.709 5.612 -9.074 1.00 65.25 74 GLN A C 1
ATOM 589 O O . GLN A 1 74 ? 8.090 4.577 -8.840 1.00 65.25 74 GLN A O 1
ATOM 594 N N . ASN A 1 75 ? 9.813 5.960 -8.417 1.00 69.00 75 ASN A N 1
ATOM 595 C CA . ASN A 1 75 ? 10.272 5.244 -7.235 1.00 69.00 75 ASN A CA 1
ATOM 596 C C . ASN A 1 75 ? 9.234 5.440 -6.122 1.00 69.00 75 ASN A C 1
ATOM 598 O O . ASN A 1 75 ? 9.172 6.507 -5.510 1.00 69.00 75 ASN A O 1
ATOM 602 N N . CYS A 1 76 ? 8.379 4.442 -5.927 1.00 70.62 76 CYS A N 1
ATOM 603 C CA . CYS A 1 76 ? 7.284 4.488 -4.974 1.00 70.62 76 CYS A CA 1
ATOM 604 C C . CYS A 1 76 ? 7.570 3.514 -3.836 1.00 70.62 76 CYS A C 1
ATOM 606 O O . CYS A 1 76 ? 7.331 2.320 -3.955 1.00 70.62 76 CYS A O 1
ATOM 608 N N . ASN A 1 77 ? 8.071 4.022 -2.712 1.00 85.38 77 ASN A N 1
ATOM 609 C CA . ASN A 1 77 ? 8.073 3.263 -1.468 1.00 85.38 77 ASN A CA 1
ATOM 610 C C . ASN A 1 77 ? 6.692 3.414 -0.818 1.00 85.38 77 ASN A C 1
ATOM 612 O O . ASN A 1 77 ? 6.360 4.494 -0.316 1.00 85.38 77 ASN A O 1
ATOM 616 N N . ALA A 1 78 ? 5.898 2.337 -0.790 1.00 86.62 78 ALA A N 1
ATO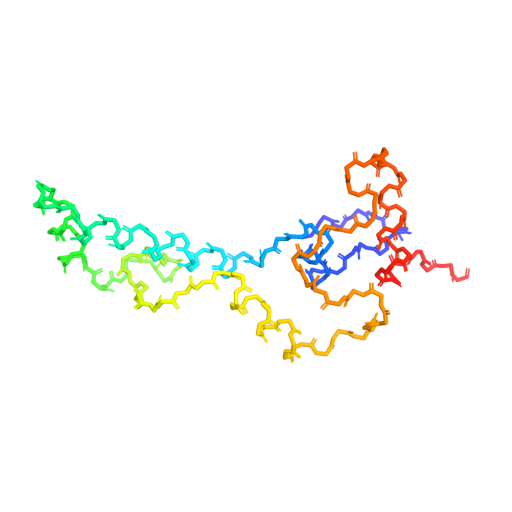M 617 C CA . ALA A 1 78 ? 4.535 2.375 -0.251 1.00 86.62 78 ALA A CA 1
ATOM 618 C C . ALA A 1 78 ? 4.455 2.919 1.184 1.00 86.62 78 ALA A C 1
ATOM 620 O O . ALA A 1 78 ? 3.470 3.560 1.551 1.00 86.62 78 ALA A O 1
ATOM 621 N N . THR A 1 79 ? 5.485 2.676 1.996 1.00 86.69 79 THR A N 1
ATOM 622 C CA . THR A 1 79 ? 5.548 3.135 3.391 1.00 86.69 79 THR A CA 1
ATOM 623 C C . THR A 1 79 ? 5.676 4.653 3.462 1.00 86.69 79 THR A C 1
ATOM 625 O O . THR A 1 79 ? 4.976 5.315 4.231 1.00 86.69 79 THR A O 1
ATOM 628 N N . GLU A 1 80 ? 6.566 5.214 2.648 1.00 88.38 80 GLU A N 1
ATOM 629 C CA . GLU A 1 80 ? 6.837 6.650 2.617 1.00 88.38 80 GLU A CA 1
ATOM 630 C C . GLU A 1 80 ? 5.690 7.421 1.978 1.00 88.38 80 GLU A C 1
ATOM 632 O O . GLU A 1 80 ? 5.263 8.442 2.515 1.00 88.38 80 GLU A O 1
ATOM 637 N N . GLU A 1 81 ? 5.163 6.927 0.859 1.00 89.00 81 GLU A N 1
ATOM 638 C CA . GLU A 1 81 ? 4.003 7.530 0.206 1.00 89.00 81 GLU A CA 1
ATOM 639 C C . GLU A 1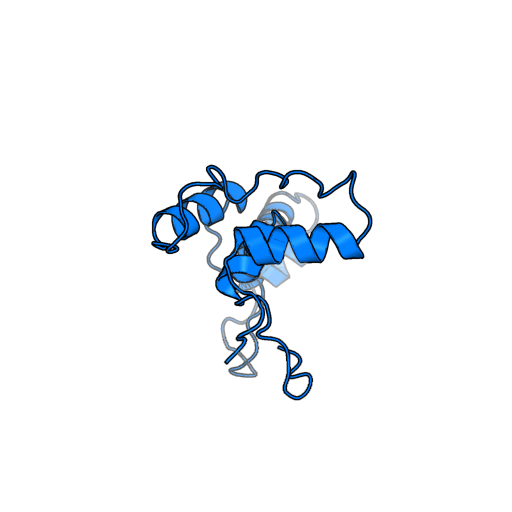 81 ? 2.789 7.529 1.127 1.00 89.00 81 GLU A C 1
ATOM 641 O O . GLU A 1 81 ? 2.080 8.532 1.219 1.00 89.00 81 GLU A O 1
ATOM 646 N N . TRP A 1 82 ? 2.574 6.433 1.861 1.00 89.31 82 TRP A N 1
ATOM 647 C CA . TRP A 1 82 ? 1.471 6.371 2.804 1.00 89.31 82 TRP A CA 1
ATOM 648 C C . TRP A 1 82 ? 1.650 7.342 3.965 1.00 89.31 82 TRP A C 1
ATOM 650 O O . TRP A 1 82 ? 0.701 8.039 4.316 1.00 89.31 82 TRP A O 1
ATOM 660 N N . ARG A 1 83 ? 2.861 7.445 4.521 1.00 87.31 83 ARG A N 1
ATOM 661 C CA . ARG A 1 83 ? 3.161 8.433 5.563 1.00 87.31 83 ARG A CA 1
ATOM 662 C C . ARG A 1 83 ? 2.887 9.857 5.072 1.00 87.31 83 ARG A C 1
ATOM 664 O O . ARG A 1 83 ? 2.162 10.580 5.744 1.00 87.31 83 ARG A O 1
ATOM 671 N N . LYS A 1 84 ? 3.374 10.215 3.879 1.00 88.56 84 LYS A N 1
ATOM 672 C CA . LYS A 1 84 ? 3.139 11.533 3.261 1.00 88.56 84 LYS A CA 1
ATOM 673 C C . LYS A 1 84 ? 1.650 11.803 3.037 1.00 88.56 84 LYS A C 1
ATOM 675 O O . LYS A 1 84 ? 1.166 12.893 3.326 1.00 88.56 84 LYS A O 1
ATOM 680 N N . GLU A 1 85 ? 0.899 10.839 2.504 1.00 88.44 85 GLU A N 1
ATOM 681 C CA . GLU A 1 85 ? -0.543 11.012 2.281 1.00 88.44 85 GLU A CA 1
ATOM 682 C C . GLU A 1 85 ? -1.322 11.121 3.599 1.00 88.44 85 GLU A C 1
ATOM 684 O O . GLU A 1 85 ? -2.308 11.855 3.670 1.00 88.44 85 GLU A O 1
ATOM 689 N N . TRP A 1 86 ? -0.885 10.403 4.633 1.00 84.75 86 TRP A N 1
ATOM 690 C CA . TRP A 1 86 ? -1.483 10.451 5.960 1.00 84.75 86 TRP A CA 1
ATOM 691 C C . TRP A 1 86 ? -1.219 11.785 6.663 1.00 84.75 86 TRP A C 1
ATOM 693 O O . TRP A 1 86 ? -2.171 12.389 7.136 1.00 84.75 86 TRP A O 1
ATOM 703 N N . GLU A 1 87 ? 0.017 12.290 6.647 1.00 84.00 87 GLU A N 1
ATOM 704 C CA . GLU A 1 87 ? 0.378 13.605 7.211 1.00 84.00 87 GLU A CA 1
ATOM 705 C C . GLU A 1 87 ? -0.393 14.753 6.540 1.00 84.00 87 GLU A C 1
ATOM 707 O O . GLU A 1 87 ? -0.834 15.689 7.201 1.00 84.00 87 GLU A O 1
ATOM 712 N N . ASN A 1 88 ? -0.623 14.662 5.227 1.00 83.50 88 ASN A N 1
ATOM 713 C CA . ASN A 1 88 ? -1.394 15.661 4.483 1.00 83.50 88 ASN A CA 1
ATOM 714 C C . ASN A 1 88 ? -2.911 15.579 4.730 1.00 83.50 88 ASN A C 1
ATOM 716 O O . ASN A 1 88 ? -3.648 16.518 4.420 1.00 83.50 88 ASN A O 1
ATOM 720 N N . LYS A 1 89 ? -3.410 14.454 5.252 1.00 75.94 89 LYS A N 1
ATOM 721 C CA . LYS A 1 89 ? -4.820 14.280 5.606 1.00 75.94 89 LYS A CA 1
ATOM 722 C C . LYS A 1 89 ? -4.982 14.559 7.093 1.00 75.94 89 LYS A C 1
ATOM 724 O O . LYS A 1 89 ? -4.757 13.674 7.906 1.00 75.94 89 LYS A O 1
ATOM 729 N N . ILE A 1 90 ? -5.470 15.754 7.432 1.00 59.56 90 ILE A N 1
ATOM 730 C CA . ILE A 1 90 ? -5.899 16.093 8.797 1.00 59.56 90 ILE A CA 1
ATOM 731 C C . ILE A 1 90 ? -7.036 15.139 9.191 1.00 59.56 90 ILE A C 1
ATOM 733 O O . ILE A 1 90 ? -8.210 15.368 8.889 1.00 59.56 90 ILE A O 1
ATOM 737 N N . LEU A 1 91 ? -6.697 14.019 9.823 1.00 61.97 91 LEU A N 1
ATOM 738 C CA . LEU A 1 91 ? -7.671 13.078 10.352 1.00 61.97 91 LEU A CA 1
ATOM 739 C C . LEU A 1 91 ? -7.992 13.518 11.772 1.00 61.97 91 LEU A C 1
ATOM 741 O O . LEU A 1 91 ? -7.219 13.316 12.701 1.00 61.97 91 LEU A O 1
ATOM 745 N N . THR A 1 92 ? -9.156 14.140 11.936 1.00 52.16 92 THR A N 1
ATOM 746 C CA . THR A 1 92 ? -9.673 14.596 13.227 1.00 52.16 92 THR A CA 1
ATOM 747 C C . THR A 1 92 ? -9.687 13.421 14.220 1.00 52.16 92 THR A C 1
ATOM 749 O O . THR A 1 92 ? -10.516 12.518 14.113 1.00 52.16 92 THR A O 1
ATOM 752 N N . GLY A 1 93 ? -8.738 13.398 15.165 1.00 54.72 93 GLY A N 1
ATOM 753 C CA . GLY A 1 93 ? -8.510 12.256 16.067 1.00 54.72 93 GLY A CA 1
ATOM 754 C C . GLY A 1 93 ? -7.045 11.943 16.418 1.00 54.72 93 GLY A C 1
ATOM 755 O O . GLY A 1 93 ? -6.814 10.983 17.147 1.00 54.72 93 GLY A O 1
ATOM 756 N N . GLU A 1 94 ? -6.093 12.749 15.936 1.00 54.66 94 GLU A N 1
ATOM 757 C CA . GLU A 1 94 ? -4.618 12.635 16.011 1.00 54.66 94 GLU A CA 1
ATOM 758 C C . GLU A 1 94 ? -3.966 12.196 17.337 1.00 54.66 94 GLU A C 1
ATOM 760 O O . GLU A 1 94 ? -2.811 11.784 17.325 1.00 54.66 94 GLU A O 1
ATOM 765 N N . SER A 1 95 ? -4.636 12.227 18.490 1.00 59.50 95 SER A N 1
ATOM 766 C CA . SER A 1 95 ? -3.923 12.104 19.770 1.00 59.50 95 SER A CA 1
ATOM 767 C C . SER A 1 95 ? -3.401 10.699 20.110 1.00 59.50 95 SER A C 1
ATOM 769 O O . SER A 1 95 ? -2.656 10.569 21.076 1.00 59.50 95 SER A O 1
ATOM 771 N N . MET A 1 96 ? -3.805 9.638 19.396 1.00 66.88 96 MET A N 1
ATOM 772 C CA . MET A 1 96 ? -3.507 8.252 19.809 1.00 66.88 96 MET A CA 1
ATOM 773 C C . MET A 1 96 ? -2.679 7.435 18.805 1.00 66.88 96 MET A C 1
ATOM 775 O O . MET A 1 96 ? -2.169 6.379 19.172 1.00 66.88 96 MET A O 1
ATOM 779 N N . ILE A 1 97 ? -2.542 7.891 17.556 1.00 75.19 97 ILE A N 1
ATOM 780 C CA . ILE A 1 97 ? -1.828 7.163 16.497 1.00 75.19 97 ILE A CA 1
ATOM 781 C C . ILE A 1 97 ? -0.760 8.081 15.919 1.00 75.19 97 ILE A C 1
ATOM 783 O O . ILE A 1 97 ? -1.077 9.057 15.252 1.00 75.19 97 ILE A O 1
ATOM 787 N N . THR A 1 98 ? 0.501 7.748 16.175 1.00 77.06 98 THR A N 1
ATOM 788 C CA . THR A 1 98 ? 1.678 8.523 15.751 1.00 77.06 98 THR A CA 1
ATOM 789 C C . THR A 1 98 ? 2.249 8.062 14.414 1.00 77.06 98 THR A C 1
ATOM 791 O O . THR A 1 98 ? 2.928 8.825 13.737 1.00 77.06 98 THR A O 1
ATOM 794 N N . ASN A 1 99 ? 1.991 6.814 14.022 1.00 81.88 99 ASN A N 1
ATOM 795 C CA . ASN A 1 99 ? 2.484 6.228 12.782 1.00 81.88 99 ASN A CA 1
ATOM 796 C C . ASN A 1 99 ? 1.378 5.374 12.137 1.00 81.88 99 ASN A C 1
ATOM 798 O O . ASN A 1 99 ? 0.870 4.452 12.782 1.00 81.88 99 ASN A O 1
ATOM 802 N N . PRO A 1 100 ? 1.025 5.613 10.862 1.00 83.19 100 PRO A N 1
ATOM 803 C CA . PRO A 1 100 ? -0.101 4.945 10.217 1.00 83.19 100 PRO A CA 1
ATOM 804 C C . PRO A 1 100 ? 0.208 3.500 9.795 1.00 83.19 100 PRO A C 1
ATOM 806 O O . PRO A 1 100 ? -0.689 2.791 9.338 1.00 83.19 100 PRO A O 1
ATOM 809 N N . MET A 1 101 ? 1.463 3.060 9.931 1.00 83.94 101 MET A N 1
ATOM 810 C CA . MET A 1 101 ? 1.902 1.678 9.710 1.00 83.94 101 MET A CA 1
ATOM 811 C C . MET A 1 101 ? 2.199 0.919 11.001 1.00 83.94 101 MET A C 1
ATOM 813 O O . MET A 1 101 ? 2.518 -0.268 10.957 1.00 83.94 101 MET A O 1
ATOM 817 N N . GLN A 1 102 ? 2.089 1.571 12.157 1.00 85.62 102 GLN A N 1
ATOM 818 C CA . GLN A 1 102 ? 2.262 0.886 13.427 1.00 85.62 102 GLN A CA 1
ATOM 819 C C . GLN A 1 102 ? 1.110 -0.097 13.656 1.00 85.62 102 GLN A C 1
ATOM 821 O O . GLN A 1 102 ? -0.061 0.210 13.420 1.00 85.62 102 GLN A O 1
ATOM 826 N N . LEU A 1 103 ? 1.449 -1.289 14.147 1.00 85.19 103 LEU A N 1
ATOM 827 C CA . LEU A 1 103 ? 0.470 -2.248 14.644 1.00 85.19 103 LEU A CA 1
ATOM 828 C C . LEU A 1 103 ? -0.225 -1.672 15.875 1.00 85.19 103 LEU A C 1
ATOM 830 O O . LEU A 1 103 ? 0.416 -1.361 16.881 1.00 85.19 103 LEU A O 1
ATOM 834 N N . LEU A 1 104 ? -1.547 -1.543 15.795 1.00 83.06 104 LEU A N 1
ATOM 835 C CA . LEU A 1 104 ? -2.340 -1.070 16.920 1.00 83.06 104 LEU A CA 1
ATOM 836 C C . LEU A 1 104 ? -2.266 -2.055 18.097 1.00 83.06 104 LEU A C 1
ATOM 838 O O . LEU A 1 104 ? -2.239 -3.277 17.889 1.00 83.06 104 LEU A O 1
ATOM 842 N N . PRO A 1 105 ? -2.298 -1.551 19.344 1.00 81.94 105 PRO A N 1
ATOM 843 C CA . PRO A 1 105 ? -2.363 -2.398 20.524 1.00 81.94 105 PRO A CA 1
ATOM 844 C C . PRO A 1 105 ? -3.519 -3.394 20.418 1.00 81.94 105 PRO A C 1
ATOM 846 O O . PRO A 1 105 ? -4.655 -3.027 20.114 1.00 81.94 105 PRO A O 1
ATOM 849 N N . GLY A 1 106 ? -3.232 -4.669 20.669 1.00 81.56 106 GLY A N 1
ATOM 850 C CA . GLY A 1 106 ? -4.243 -5.718 20.620 1.00 81.56 106 GLY A CA 1
ATOM 851 C C . GLY A 1 106 ? -4.475 -6.356 19.252 1.00 81.56 106 GLY A C 1
ATOM 852 O O . GLY A 1 106 ? -5.290 -7.271 19.173 1.00 81.56 106 GLY A O 1
ATOM 853 N N . PHE A 1 107 ? -3.775 -5.936 18.191 1.00 83.75 107 PHE A N 1
ATOM 854 C CA . PHE A 1 107 ? -3.919 -6.537 16.858 1.00 83.75 107 PHE A CA 1
ATOM 855 C C . PHE A 1 107 ? -3.623 -8.045 16.842 1.00 83.75 107 PHE A C 1
ATOM 857 O O . PHE A 1 107 ? -4.363 -8.813 16.234 1.00 83.75 107 PHE A O 1
ATOM 864 N N . THR A 1 108 ? -2.572 -8.475 17.542 1.00 84.38 108 THR A N 1
ATOM 865 C CA . THR A 1 108 ? -2.168 -9.888 17.634 1.00 84.38 108 THR A CA 1
ATOM 866 C C . THR A 1 108 ? -2.705 -10.595 18.877 1.00 84.38 108 THR A C 1
ATOM 868 O O . THR A 1 108 ? -2.903 -11.805 18.854 1.00 84.38 108 THR A O 1
ATOM 871 N N . THR A 1 109 ? -2.953 -9.863 19.966 1.00 89.44 109 THR A N 1
ATOM 872 C CA . THR A 1 109 ? -3.260 -10.451 21.281 1.00 89.44 109 THR A CA 1
ATOM 873 C C . THR A 1 109 ? -4.755 -10.536 21.592 1.00 89.44 109 THR A C 1
ATOM 875 O O . THR A 1 109 ? -5.167 -11.393 22.376 1.00 89.44 109 THR A O 1
ATOM 878 N N . LEU A 1 110 ? -5.600 -9.684 20.997 1.00 88.75 110 LEU A N 1
ATOM 879 C CA . LEU A 1 110 ? -7.036 -9.679 21.278 1.00 88.75 110 LEU A CA 1
ATOM 880 C C . LEU A 1 110 ? -7.807 -10.607 20.338 1.00 88.75 110 LEU A C 1
ATOM 882 O O . LEU A 1 110 ? -7.615 -10.630 19.125 1.00 88.75 110 LEU A O 1
ATOM 886 N N . LYS A 1 111 ? -8.816 -11.293 20.888 1.00 91.81 111 LYS A N 1
ATOM 887 C CA . LYS A 1 111 ? -9.842 -11.954 20.069 1.00 91.81 111 LYS A CA 1
ATOM 888 C C . LYS A 1 111 ? -10.568 -10.913 19.210 1.00 91.81 111 LYS A C 1
ATOM 890 O O . LYS A 1 111 ? -10.884 -9.821 19.687 1.00 91.81 111 LYS A O 1
ATOM 895 N N . ARG A 1 112 ? -10.953 -11.302 17.988 1.00 84.38 112 ARG A N 1
ATOM 896 C CA . ARG A 1 112 ? -11.611 -10.442 16.980 1.00 84.38 112 ARG A CA 1
ATOM 897 C C . ARG A 1 112 ? -12.713 -9.535 17.543 1.00 84.38 112 ARG A C 1
ATOM 899 O O . ARG A 1 112 ? -12.768 -8.364 17.191 1.00 84.38 112 ARG A O 1
ATOM 906 N N . LYS A 1 113 ? -13.584 -10.056 18.418 1.00 85.69 113 LYS A N 1
ATOM 907 C CA . LYS A 1 113 ? -14.677 -9.281 19.035 1.00 85.69 113 LYS A CA 1
ATOM 908 C C . LYS A 1 113 ? -14.156 -8.073 19.822 1.00 85.69 113 LYS A C 1
ATOM 910 O O . LYS A 1 113 ? -14.669 -6.976 19.638 1.00 85.69 113 LYS A O 1
ATOM 915 N N . HIS A 1 114 ? -13.143 -8.274 20.664 1.00 86.94 114 HIS A N 1
ATOM 916 C CA . HIS A 1 114 ? -12.549 -7.213 21.477 1.00 86.94 114 HIS A CA 1
ATOM 917 C C . HIS A 1 114 ? -11.770 -6.233 20.604 1.00 86.94 114 HIS A C 1
ATOM 919 O O . HIS A 1 114 ? -11.989 -5.034 20.715 1.00 86.94 114 HIS A O 1
ATOM 925 N N . TRP A 1 115 ? -10.978 -6.739 19.655 1.00 85.75 115 TRP A N 1
ATOM 926 C CA . TRP A 1 115 ? -10.239 -5.911 18.699 1.00 85.75 115 TRP A CA 1
ATOM 927 C C . TRP A 1 115 ? -11.152 -4.939 17.928 1.00 85.75 115 TRP A C 1
ATOM 929 O O . TRP A 1 115 ? -10.882 -3.742 17.858 1.00 85.75 115 TRP A O 1
ATOM 939 N N . VAL A 1 116 ? -12.298 -5.419 17.426 1.00 81.88 116 VAL A N 1
ATOM 940 C CA . VAL A 1 116 ? -13.280 -4.570 16.727 1.00 81.88 116 VAL A CA 1
ATOM 941 C C . VAL A 1 116 ? -13.847 -3.470 17.632 1.00 81.88 116 VAL A C 1
ATOM 943 O O . VAL A 1 116 ? -14.086 -2.362 17.152 1.00 81.88 116 VAL A O 1
ATOM 946 N N . ILE A 1 117 ? -14.091 -3.754 18.914 1.00 82.19 117 ILE A N 1
ATOM 947 C CA . ILE A 1 117 ? -14.604 -2.760 19.869 1.00 82.19 117 ILE A CA 1
ATOM 948 C C . ILE A 1 117 ? -13.538 -1.694 20.136 1.00 82.19 117 ILE A C 1
ATOM 950 O O . ILE A 1 117 ? -13.837 -0.507 20.014 1.00 82.19 117 ILE A O 1
ATOM 954 N N . THR A 1 118 ? -12.297 -2.101 20.410 1.00 82.94 118 THR A N 1
ATOM 955 C CA . THR A 1 118 ? -11.173 -1.186 20.656 1.00 82.94 118 THR A CA 1
ATOM 956 C C . THR A 1 118 ? -10.949 -0.244 19.474 1.00 82.94 118 THR A C 1
ATOM 958 O O . THR A 1 118 ? -10.880 0.969 19.659 1.00 82.94 118 THR A O 1
ATOM 961 N N . ASN A 1 119 ? -10.960 -0.767 18.245 1.00 80.94 119 ASN A N 1
ATOM 962 C CA . ASN A 1 119 ? -10.784 0.051 17.043 1.00 80.94 119 ASN A CA 1
ATOM 963 C C . ASN A 1 119 ? -11.925 1.056 16.834 1.00 80.94 119 ASN A C 1
ATOM 965 O O . ASN A 1 119 ? -11.699 2.167 16.360 1.00 80.94 119 ASN A O 1
ATOM 969 N N . ARG A 1 120 ? -13.168 0.694 17.179 1.00 78.75 120 ARG A N 1
ATOM 970 C CA . ARG A 1 120 ? -14.309 1.626 17.108 1.00 78.75 120 ARG A CA 1
ATOM 971 C C . ARG A 1 120 ? -14.168 2.771 18.108 1.00 78.75 120 ARG A C 1
ATOM 973 O O . ARG A 1 120 ? -14.509 3.899 17.767 1.00 78.75 120 ARG A O 1
ATOM 980 N N . LEU A 1 121 ? -13.661 2.487 19.310 1.00 79.19 121 LEU A N 1
ATOM 981 C CA . LEU A 1 121 ? -13.377 3.508 20.322 1.00 79.19 121 LEU A CA 1
ATOM 982 C C . LEU A 1 121 ? -12.252 4.443 19.857 1.00 79.19 121 LEU A C 1
ATOM 984 O O . LEU A 1 121 ? -12.421 5.658 19.900 1.00 79.19 121 LEU A O 1
ATOM 988 N N . GLN A 1 122 ? -11.157 3.883 19.333 1.00 75.75 122 GLN A N 1
ATOM 989 C CA . GLN A 1 122 ? -10.015 4.646 18.806 1.00 75.75 122 GLN A CA 1
ATOM 990 C C . GLN A 1 122 ? -10.409 5.557 17.640 1.00 75.75 122 GLN A C 1
ATOM 992 O O . GLN A 1 122 ? -10.039 6.724 17.605 1.00 75.75 122 GLN A O 1
ATOM 997 N N . THR A 1 123 ? -11.211 5.043 16.707 1.00 76.19 123 THR A N 1
ATOM 998 C CA . THR A 1 123 ? -11.683 5.813 15.546 1.00 76.19 123 THR A CA 1
ATOM 999 C C . THR A 1 123 ? -12.846 6.751 15.877 1.00 76.19 123 THR A C 1
ATOM 1001 O O . THR A 1 123 ? -13.304 7.471 14.997 1.00 76.19 123 THR A O 1
ATOM 1004 N N . LYS A 1 124 ? -13.366 6.740 17.116 1.00 74.12 124 LYS A N 1
ATOM 1005 C CA . LYS A 1 124 ? -14.566 7.487 17.551 1.00 74.12 124 LYS A CA 1
ATOM 1006 C C . LYS A 1 124 ? -15.802 7.263 16.659 1.00 74.12 124 LYS A C 1
ATOM 1008 O O . LYS A 1 124 ? -16.763 8.028 16.694 1.00 74.12 124 LYS A O 1
ATOM 1013 N N . HIS A 1 125 ? -15.818 6.172 15.894 1.00 69.25 125 HIS A N 1
ATOM 1014 C CA . HIS A 1 125 ? -16.925 5.765 15.035 1.00 69.25 125 HIS A CA 1
ATOM 1015 C C . HIS A 1 125 ? -17.683 4.615 15.706 1.00 69.25 125 HIS A C 1
ATOM 1017 O O . HIS A 1 125 ? -17.526 3.435 15.378 1.00 69.25 125 HIS A O 1
ATOM 1023 N N . ALA A 1 126 ? -18.505 4.977 16.692 1.00 62.25 126 ALA A N 1
ATOM 1024 C CA . ALA A 1 126 ? -19.346 4.060 17.459 1.00 62.25 126 ALA A CA 1
ATOM 1025 C C . ALA A 1 126 ? -20.849 4.295 17.207 1.00 62.25 126 ALA A C 1
ATOM 1027 O O . ALA A 1 126 ? -21.240 5.141 16.400 1.00 62.25 126 ALA A O 1
ATOM 1028 N N . LYS A 1 127 ? -21.690 3.478 17.862 1.00 53.31 127 LYS A N 1
ATOM 1029 C CA . LYS A 1 127 ? -23.158 3.572 17.829 1.00 53.31 127 LYS A CA 1
ATOM 1030 C C . LYS A 1 127 ? -23.597 5.017 18.078 1.00 53.31 127 LYS A C 1
ATOM 1032 O O . LYS A 1 127 ? -23.254 5.590 19.103 1.00 53.31 127 LYS A O 1
ATOM 1037 N N . THR A 1 128 ? -24.402 5.565 17.174 1.00 41.94 128 THR A N 1
ATOM 1038 C CA . THR A 1 128 ? -25.333 6.636 17.528 1.00 41.94 128 THR A CA 1
ATOM 1039 C C . THR A 1 128 ? -26.377 6.019 18.448 1.00 41.94 128 THR A C 1
ATOM 1041 O O . THR A 1 128 ? -27.238 5.281 17.975 1.00 41.94 128 THR A O 1
ATOM 1044 N N . ALA A 1 129 ? -26.253 6.243 19.752 1.00 35.03 129 ALA A N 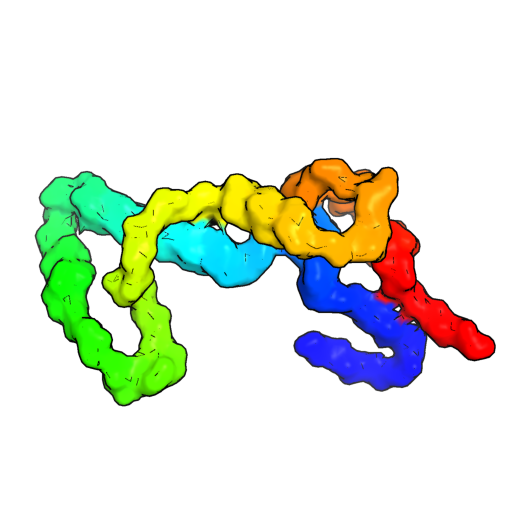1
ATOM 1045 C CA . ALA A 1 129 ? -27.437 6.295 20.593 1.00 35.03 129 ALA A CA 1
ATOM 1046 C C . ALA A 1 129 ? -28.012 7.707 20.408 1.00 35.03 129 ALA A C 1
ATOM 1048 O O . ALA A 1 129 ? -27.299 8.684 20.643 1.00 35.03 129 ALA A O 1
ATOM 1049 N N . GLN A 1 130 ? -29.220 7.784 19.847 1.00 35.66 130 GLN A N 1
ATOM 1050 C CA . GLN A 1 130 ? -30.165 8.842 20.206 1.00 35.66 130 GLN A CA 1
ATOM 1051 C C . GLN A 1 130 ? -30.694 8.535 21.603 1.00 35.66 130 GLN A C 1
ATOM 1053 O O . GLN A 1 130 ? -30.795 7.324 21.915 1.00 35.66 130 GLN A O 1
#

Organism: NCBI:txid1093978

Radius of gyration: 20.02 Å; chains: 1; bounding box: 49×29×49 Å

Secondary structure (DSSP, 8-state):
----SSS-PPPPGGGHHHHTT---HHHHHHHHHHHHHHHHHH-SS-HHHHHHHHS--SS-SSTT---GGGS------HHHHHHHHHHH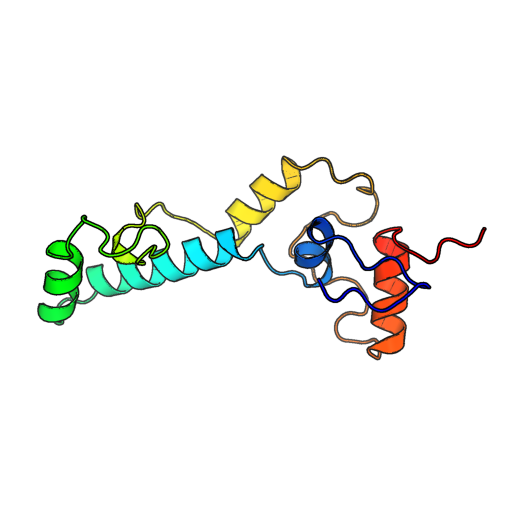S--TTTTS-S-TTSPPTTTTTS-HHHHHHHHHHHTT------

pLDDT: mean 77.75, std 12.23, range [35.03, 91.81]

Sequence (130 aa):
MRTVGGCLKSTPIQWLPIVSSIAPPHIRRGDATHEICKRIEDMADNIHLKQIHTEAPTTRRLRSRNPFYNAKVQNCNATEEWRKEWENKILTGESMITNPMQLLPGFTTLKRKHWVITNRLQTKHAKTAQ

Foldseek 3Di:
DDCDDDWFDDQDPVCVLLLVLHFDPVLVLLQVLLVVVVVLVPDPPCVVSVCCLVVPDPDDPDPPDDDSSNDPNDPRDSQVVRQVVVVVDPLPQPPPDPGSNDHDPQNPPPDPVVSVVVSCVSSVRTTPDD